Protein AF-A0A366KBA1-F1 (afdb_monomer_lite)

Organism: NCBI:txid2493120

Secondary structure (DSSP, 8-state):
----EEEEEEEEEEEEETTEEEEEEEEEEEEE-----------S--S----S----HHHHS-HHHHHHHHHHHHHHS-SS--HHHHHHHHHHHHHHHHHTTS---

Foldseek 3Di:
DFDKDKDKDKDWDWDQDPVGIDIDIDIDIDIDTPDDPDDPDPPDDDPDDDDPDDDDCVPNDDPVVNVVVVVVCCVVPPPDDDVVVVVVVVVVVVVVVVVVVPPPD

Radius of gyration: 23.37 Å; chains: 1; bounding box: 68×43×51 Å

Sequence (105 aa):
MSDTVEYHSHMSVTSHSSTGAMHAEVHLTHVHTPQEESSIVSLGANEAADVADHFDIEISCDAKERALIASLRRYLRPPSAPQCLFTRLSATLDQCCLYDADDEQ

Structure (mmCIF, N/CA/C/O backbone):
data_AF-A0A366KBA1-F1
#
_entry.id   AF-A0A366KBA1-F1
#
loop_
_atom_site.group_PDB
_atom_site.id
_atom_site.type_symbol
_atom_site.label_atom_id
_atom_site.label_alt_id
_atom_site.label_comp_id
_atom_site.label_asym_id
_atom_site.label_entity_id
_atom_site.label_seq_id
_atom_site.pdbx_PDB_ins_code
_atom_site.Cartn_x
_atom_site.Cartn_y
_atom_site.Cartn_z
_atom_site.occupancy
_atom_site.B_iso_or_equiv
_atom_site.auth_seq_id
_atom_site.auth_comp_id
_atom_site.auth_asym_id
_atom_site.auth_atom_id
_atom_site.pdbx_PDB_model_num
ATOM 1 N N . MET A 1 1 ? 36.100 23.989 2.090 1.00 45.31 1 MET A N 1
ATOM 2 C CA . MET A 1 1 ? 36.058 22.666 2.740 1.00 45.31 1 MET A CA 1
ATOM 3 C C . MET A 1 1 ? 34.638 22.534 3.243 1.00 45.31 1 MET A C 1
ATOM 5 O O . MET A 1 1 ? 34.279 23.307 4.115 1.00 45.31 1 MET A O 1
ATOM 9 N N . SER A 1 2 ? 33.800 21.745 2.572 1.00 55.59 2 SER A N 1
ATOM 10 C CA . SER A 1 2 ? 32.385 21.623 2.942 1.00 55.59 2 SER A CA 1
ATOM 11 C C . SER A 1 2 ? 32.272 20.659 4.117 1.00 55.59 2 SER A C 1
ATOM 13 O O . SER A 1 2 ? 32.712 19.514 4.006 1.00 55.59 2 SER A O 1
ATOM 15 N N . ASP A 1 3 ? 31.726 21.132 5.233 1.00 64.25 3 ASP A N 1
ATOM 16 C CA . ASP A 1 3 ? 31.514 20.316 6.424 1.00 64.25 3 ASP A CA 1
ATOM 17 C C . ASP A 1 3 ? 30.371 19.334 6.147 1.00 64.25 3 ASP A C 1
ATOM 19 O O . ASP A 1 3 ? 29.225 19.729 5.937 1.00 64.25 3 ASP A O 1
ATOM 23 N N . THR A 1 4 ? 30.693 18.044 6.088 1.00 75.69 4 THR A N 1
ATOM 24 C CA . THR A 1 4 ? 29.682 16.985 6.018 1.00 75.69 4 THR A CA 1
ATOM 25 C C . THR A 1 4 ? 29.252 16.644 7.436 1.00 75.69 4 THR A C 1
ATOM 27 O O . THR A 1 4 ? 30.092 16.412 8.304 1.00 75.69 4 THR A O 1
ATOM 30 N N . VAL A 1 5 ? 27.944 16.658 7.691 1.00 80.94 5 VAL A N 1
ATOM 31 C CA . VAL A 1 5 ? 27.395 16.297 9.003 1.00 80.94 5 VAL A CA 1
ATOM 32 C C . VAL A 1 5 ? 26.890 14.865 8.924 1.00 80.94 5 VAL A C 1
ATOM 34 O O . VAL A 1 5 ? 25.950 14.570 8.186 1.00 80.94 5 VAL A O 1
ATOM 37 N N . GLU A 1 6 ? 27.521 13.975 9.681 1.00 80.94 6 GLU A N 1
ATOM 38 C CA . GLU A 1 6 ? 27.110 12.581 9.813 1.00 80.94 6 GLU A CA 1
ATOM 39 C C . GLU A 1 6 ? 26.162 12.424 11.011 1.00 80.94 6 GLU A C 1
ATOM 41 O O . GLU A 1 6 ? 26.471 12.828 12.133 1.00 80.94 6 GLU A O 1
ATOM 46 N N . TYR A 1 7 ? 24.983 11.857 10.764 1.00 85.19 7 TYR A N 1
ATOM 47 C CA . TYR A 1 7 ? 23.973 11.550 11.768 1.00 85.19 7 TYR A CA 1
ATOM 48 C C . TYR A 1 7 ? 23.783 10.037 11.858 1.00 85.19 7 TYR A C 1
ATOM 50 O O . TYR A 1 7 ? 23.484 9.381 10.861 1.00 85.19 7 TYR A O 1
ATOM 58 N N . HIS A 1 8 ? 23.909 9.480 13.060 1.00 86.00 8 HIS A N 1
ATOM 59 C CA . HIS A 1 8 ? 23.653 8.065 13.314 1.00 86.00 8 HIS A CA 1
ATOM 60 C C . HIS A 1 8 ? 22.350 7.898 14.098 1.00 86.00 8 HIS A C 1
ATOM 62 O O . HIS A 1 8 ? 22.175 8.504 15.155 1.00 86.00 8 HIS A O 1
ATOM 68 N N . SER A 1 9 ? 21.452 7.046 13.603 1.00 83.75 9 SER A N 1
ATOM 69 C CA . SER A 1 9 ? 20.242 6.618 14.305 1.00 83.75 9 SER A CA 1
ATOM 70 C C . SER A 1 9 ? 20.305 5.121 14.597 1.00 83.75 9 SER A C 1
ATOM 72 O O . SER A 1 9 ? 20.605 4.316 13.714 1.00 83.75 9 SER A O 1
ATOM 74 N N . HIS A 1 10 ? 20.024 4.748 15.844 1.00 90.56 10 HIS A N 1
ATOM 75 C CA . HIS A 1 10 ? 19.920 3.361 16.289 1.00 90.56 10 HIS A CA 1
ATOM 76 C C . HIS A 1 10 ? 18.479 3.076 16.688 1.00 90.56 10 HIS A C 1
ATOM 78 O O . HIS A 1 10 ? 17.892 3.809 17.485 1.00 90.56 10 HIS A O 1
ATOM 84 N N . MET A 1 11 ? 17.901 2.024 16.119 1.00 90.19 11 MET A N 1
ATOM 85 C CA . MET A 1 11 ? 16.547 1.588 16.434 1.00 90.19 11 MET A CA 1
ATOM 86 C C . MET A 1 11 ? 16.582 0.112 16.807 1.00 90.19 11 MET A C 1
ATOM 88 O O . MET A 1 11 ? 17.000 -0.728 16.012 1.00 90.19 11 MET A O 1
ATOM 92 N N . SER A 1 12 ? 16.098 -0.213 18.003 1.00 88.12 12 SER A N 1
ATOM 93 C CA . SER A 1 12 ? 15.862 -1.594 18.420 1.00 88.12 12 SER A CA 1
ATOM 94 C C . SER A 1 12 ? 14.366 -1.822 18.592 1.00 88.12 12 SER A C 1
ATOM 96 O O . SER A 1 12 ? 13.660 -1.038 19.228 1.00 88.12 12 SER A O 1
ATOM 98 N N . VAL A 1 13 ? 13.862 -2.889 17.985 1.00 90.00 13 VAL A N 1
ATOM 99 C CA . VAL A 1 13 ? 12.452 -3.266 18.031 1.00 90.00 13 VAL A CA 1
ATOM 100 C C . VAL A 1 13 ? 12.365 -4.687 18.549 1.00 90.00 13 VAL A C 1
ATOM 102 O O . VAL A 1 13 ? 12.894 -5.615 17.945 1.00 90.00 13 VAL A O 1
ATOM 105 N N . THR A 1 14 ? 11.666 -4.861 19.667 1.00 93.25 14 THR A N 1
ATOM 106 C CA . THR A 1 14 ? 11.338 -6.186 20.197 1.00 93.25 14 THR A CA 1
ATOM 107 C C . THR A 1 14 ? 9.837 -6.381 20.095 1.00 93.25 14 THR A C 1
ATOM 109 O O . THR A 1 14 ? 9.072 -5.606 20.664 1.00 93.25 14 THR A O 1
ATOM 112 N N . SER A 1 15 ? 9.407 -7.396 19.353 1.00 88.44 15 SER A N 1
ATOM 113 C CA . SER A 1 15 ? 8.004 -7.783 19.250 1.00 88.44 15 SER A CA 1
ATOM 114 C C . SER A 1 15 ? 7.772 -9.109 19.966 1.00 88.44 15 SER A C 1
ATOM 116 O O . SER A 1 15 ? 8.633 -9.987 19.986 1.00 88.44 15 SER A O 1
ATOM 118 N N . HIS A 1 16 ? 6.600 -9.256 20.580 1.00 93.56 16 HIS A N 1
ATOM 119 C CA . HIS A 1 16 ? 6.197 -10.482 21.259 1.00 93.56 16 HIS A CA 1
ATOM 120 C C . HIS A 1 16 ? 5.007 -11.094 20.532 1.00 93.56 16 HIS A C 1
ATOM 122 O O . HIS A 1 16 ? 4.013 -10.424 20.259 1.00 93.56 16 HIS A O 1
ATOM 128 N N . SER A 1 17 ? 5.118 -12.382 20.231 1.00 83.81 17 SER A N 1
ATOM 129 C CA . SER A 1 17 ? 4.062 -13.197 19.641 1.00 83.81 17 SER A CA 1
ATOM 130 C C . SER A 1 17 ? 3.814 -14.422 20.519 1.00 83.81 17 SER A C 1
ATOM 132 O O . SER A 1 17 ? 4.657 -14.790 21.340 1.00 83.81 17 SER A O 1
ATOM 134 N N . SER A 1 18 ? 2.679 -15.095 20.331 1.00 87.25 18 SER A N 1
ATOM 135 C CA . SER A 1 18 ? 2.377 -16.364 21.014 1.00 87.25 18 SER A CA 1
ATOM 136 C C . SER A 1 18 ? 3.419 -17.459 20.749 1.00 87.25 18 SER A C 1
ATOM 138 O O . SER A 1 18 ? 3.516 -18.411 21.517 1.00 87.25 18 SER A O 1
ATOM 140 N N . THR A 1 19 ? 4.213 -17.314 19.684 1.00 85.25 19 THR A N 1
ATOM 141 C CA . THR A 1 19 ? 5.284 -18.233 19.284 1.00 85.25 19 THR A CA 1
ATOM 142 C C . THR A 1 19 ? 6.669 -17.846 19.809 1.00 85.25 19 THR A C 1
ATOM 144 O O . THR A 1 19 ? 7.615 -18.605 19.625 1.00 85.25 19 THR A O 1
ATOM 147 N N . GLY A 1 20 ? 6.812 -16.687 20.459 1.00 86.38 20 GLY A N 1
ATOM 148 C CA . GLY A 1 20 ? 8.083 -16.201 20.995 1.00 86.38 20 GLY A CA 1
ATOM 149 C C . GLY A 1 20 ? 8.301 -14.703 20.780 1.00 86.38 20 GLY A C 1
ATOM 150 O O . GLY A 1 20 ? 7.481 -14.013 20.167 1.00 86.38 20 GLY A O 1
ATOM 151 N N . ALA A 1 21 ? 9.420 -14.198 21.299 1.00 89.19 21 ALA A N 1
ATOM 152 C CA . ALA A 1 21 ? 9.859 -12.822 21.093 1.00 89.19 21 ALA A CA 1
ATOM 153 C C . ALA A 1 21 ? 10.806 -12.738 19.885 1.00 89.19 21 ALA A C 1
ATOM 155 O O . ALA A 1 21 ? 11.718 -13.553 19.759 1.00 89.19 21 ALA A O 1
ATOM 156 N N . MET A 1 22 ? 10.601 -11.751 19.016 1.00 90.12 22 MET A N 1
ATOM 157 C CA . MET A 1 22 ? 11.502 -11.411 17.918 1.00 90.12 22 MET A CA 1
ATOM 158 C C . MET A 1 22 ? 12.180 -10.081 18.235 1.00 90.12 22 MET A C 1
ATOM 160 O O . MET A 1 22 ? 11.512 -9.103 18.561 1.00 90.12 22 MET A O 1
ATOM 164 N N . HIS A 1 23 ? 13.504 -10.045 18.120 1.00 90.38 23 HIS A N 1
ATOM 165 C CA . HIS A 1 23 ? 14.306 -8.841 18.303 1.00 90.38 23 HIS A CA 1
ATOM 166 C C . HIS A 1 23 ? 14.936 -8.442 16.967 1.00 90.38 23 HIS A C 1
ATOM 168 O O . HIS A 1 23 ? 15.517 -9.286 16.284 1.00 90.38 23 HIS A O 1
ATOM 174 N N . ALA A 1 24 ? 14.800 -7.174 16.592 1.00 90.94 24 ALA A N 1
ATOM 175 C CA . ALA A 1 24 ? 15.377 -6.590 15.391 1.00 90.94 24 ALA A CA 1
ATOM 176 C C . ALA A 1 24 ? 16.144 -5.315 15.753 1.00 90.94 24 ALA A C 1
ATOM 178 O O . ALA A 1 24 ? 15.648 -4.476 16.504 1.00 90.94 24 ALA A O 1
ATOM 179 N N . GLU A 1 25 ? 17.338 -5.164 15.191 1.00 90.25 25 GLU A N 1
ATOM 180 C CA . GLU A 1 25 ? 18.228 -4.032 15.433 1.00 90.25 25 GLU A CA 1
ATOM 181 C C . GLU A 1 25 ? 18.609 -3.380 14.101 1.00 90.25 25 GLU A C 1
ATOM 183 O O . GLU A 1 25 ? 18.984 -4.064 13.147 1.00 90.25 25 GLU A O 1
ATOM 188 N N . VAL A 1 26 ? 18.485 -2.055 14.027 1.00 87.69 26 VAL A N 1
ATOM 189 C CA . VAL A 1 26 ? 18.722 -1.257 12.821 1.00 87.69 26 VAL A CA 1
ATOM 190 C C . VAL A 1 26 ? 19.679 -0.117 13.157 1.00 87.69 26 VAL A C 1
ATOM 192 O O . VAL A 1 26 ? 19.414 0.686 14.050 1.00 87.69 26 VAL A O 1
ATOM 195 N N . HIS A 1 27 ? 20.777 -0.034 12.406 1.00 87.56 27 HIS A N 1
ATOM 196 C CA . HIS A 1 27 ? 21.722 1.080 12.442 1.00 87.56 27 HIS A CA 1
ATOM 197 C C . HIS A 1 27 ? 21.607 1.856 11.131 1.00 87.56 27 HIS A C 1
ATOM 199 O O . HIS A 1 27 ? 21.815 1.285 10.059 1.00 87.56 27 HIS A O 1
ATOM 205 N N . LEU A 1 28 ? 21.269 3.141 11.210 1.00 83.50 28 LEU A N 1
ATOM 206 C CA . LEU A 1 28 ? 21.132 4.014 10.052 1.00 83.50 28 LEU A CA 1
ATOM 207 C C . LEU A 1 28 ? 22.148 5.150 10.141 1.00 83.50 28 LEU A C 1
ATOM 209 O O . LEU A 1 28 ? 22.138 5.924 11.096 1.00 83.50 28 LEU A O 1
ATOM 213 N N . THR A 1 29 ? 23.008 5.255 9.134 1.00 85.00 29 THR A N 1
ATOM 214 C CA . THR A 1 29 ? 23.970 6.351 8.996 1.00 85.00 29 THR A CA 1
ATOM 215 C C . THR A 1 29 ? 23.494 7.275 7.885 1.00 85.00 29 THR A C 1
ATOM 217 O O . THR A 1 29 ? 23.325 6.842 6.746 1.00 85.00 29 THR A O 1
ATOM 220 N N . HIS A 1 30 ? 23.262 8.540 8.218 1.00 78.31 30 HIS A N 1
ATOM 221 C CA . HIS A 1 30 ? 22.817 9.576 7.297 1.00 78.31 30 HIS A CA 1
ATOM 222 C C . HIS A 1 30 ? 23.899 10.650 7.172 1.00 78.31 30 HIS A C 1
ATOM 224 O O . HIS A 1 30 ? 24.206 11.341 8.139 1.00 78.31 30 HIS A O 1
A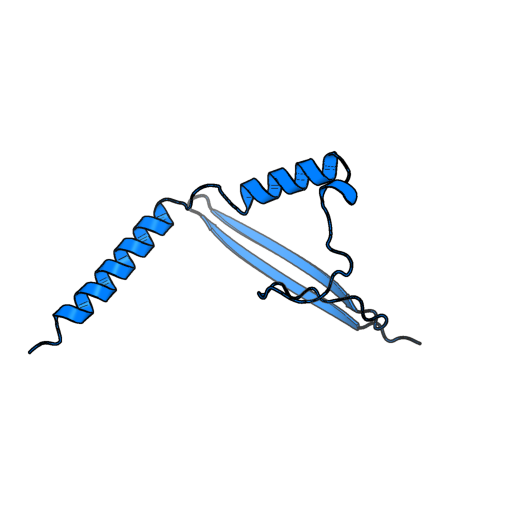TOM 230 N N . VAL A 1 31 ? 24.473 10.815 5.982 1.00 78.94 31 VAL A N 1
ATOM 231 C CA . VAL A 1 31 ? 25.496 11.834 5.716 1.00 78.94 31 VAL A CA 1
ATOM 232 C C . VAL A 1 31 ? 24.836 13.003 4.991 1.00 78.94 31 VAL A C 1
ATOM 234 O O . VAL A 1 31 ? 24.406 12.864 3.849 1.00 78.94 31 VAL A O 1
ATOM 237 N N . HIS A 1 32 ? 24.739 14.156 5.651 1.00 69.38 32 HIS A N 1
ATOM 238 C CA . HIS A 1 32 ? 24.301 15.399 5.021 1.00 69.38 32 HIS A CA 1
ATOM 239 C C . HIS A 1 32 ? 25.493 16.106 4.368 1.00 69.38 32 HIS A C 1
ATOM 241 O O . HIS A 1 32 ? 26.405 16.574 5.052 1.00 69.38 32 HIS A O 1
ATOM 247 N N . THR A 1 33 ? 25.461 16.225 3.042 1.00 68.06 33 THR A N 1
ATOM 248 C CA . THR A 1 33 ? 26.322 17.129 2.271 1.00 68.06 33 THR A CA 1
ATOM 249 C C . THR A 1 33 ? 25.567 18.440 2.024 1.00 68.06 33 THR A C 1
ATOM 251 O O . THR A 1 33 ? 24.537 18.410 1.348 1.00 68.06 33 THR A O 1
ATOM 254 N N . PRO A 1 34 ? 26.013 19.593 2.554 1.00 62.75 34 PRO A N 1
ATOM 255 C CA . PRO A 1 34 ? 25.412 20.873 2.196 1.00 62.75 34 PRO A CA 1
ATOM 256 C C . PRO A 1 34 ? 25.861 21.271 0.778 1.00 62.75 34 PRO A C 1
ATOM 258 O O . PRO A 1 34 ? 27.070 21.325 0.551 1.00 62.75 34 PRO A O 1
ATOM 261 N N . GLN A 1 35 ? 24.886 21.560 -0.110 1.00 48.66 35 GLN A N 1
ATOM 262 C CA . GLN A 1 35 ? 24.951 21.981 -1.537 1.00 48.66 35 GLN A CA 1
ATOM 263 C C . GLN A 1 35 ? 24.452 20.859 -2.481 1.00 48.66 35 GLN A C 1
ATOM 265 O O . GLN A 1 35 ? 25.103 19.829 -2.588 1.00 48.66 35 GLN A O 1
ATOM 270 N N . GLU A 1 36 ? 23.298 20.918 -3.155 1.00 46.78 36 GLU A N 1
ATOM 271 C CA . GLU A 1 36 ? 22.470 22.025 -3.661 1.00 46.78 36 GLU A CA 1
ATOM 272 C C . GLU A 1 36 ? 20.998 21.854 -3.234 1.00 46.78 36 GLU A C 1
ATOM 274 O O . GLU A 1 36 ? 20.526 20.747 -2.979 1.00 46.78 36 GLU A O 1
ATOM 279 N N . GLU A 1 37 ? 20.265 22.960 -3.156 1.00 52.81 37 GLU A N 1
ATOM 280 C CA . GLU A 1 37 ? 18.805 23.011 -3.085 1.00 52.81 37 GLU A CA 1
ATOM 281 C C . GLU A 1 37 ? 18.116 22.172 -4.183 1.00 52.81 37 GLU A C 1
ATOM 283 O O . GLU A 1 37 ? 17.746 22.664 -5.243 1.00 52.81 37 GLU A O 1
ATOM 288 N N . SER A 1 38 ? 17.921 20.880 -3.912 1.00 50.00 38 SER A N 1
ATOM 289 C CA . SER A 1 38 ? 17.098 19.977 -4.713 1.00 50.00 38 SER A CA 1
ATOM 290 C C . SER A 1 38 ? 15.872 19.573 -3.896 1.00 50.00 38 SER A C 1
ATOM 292 O O . SER A 1 38 ? 15.911 18.687 -3.046 1.00 50.00 38 SER A O 1
ATOM 294 N N . SER A 1 39 ? 14.811 20.351 -4.108 1.00 48.03 39 SER A N 1
ATOM 295 C CA . SER A 1 39 ? 13.391 20.069 -3.885 1.00 48.03 39 SER A CA 1
ATOM 296 C C . SER A 1 39 ? 13.056 18.940 -2.906 1.00 48.03 39 SER A C 1
ATOM 298 O O . SER A 1 39 ? 12.816 17.793 -3.285 1.00 48.03 39 SER A O 1
ATOM 300 N N . ILE A 1 40 ? 12.904 19.303 -1.634 1.00 47.22 40 ILE A N 1
ATOM 301 C CA . ILE A 1 40 ? 12.103 18.520 -0.694 1.00 47.22 40 ILE A CA 1
ATOM 302 C C . ILE A 1 40 ? 10.662 18.564 -1.223 1.00 47.22 40 ILE A C 1
ATOM 304 O O . ILE A 1 40 ? 9.966 19.567 -1.073 1.00 47.22 40 ILE A O 1
ATOM 308 N N . VAL A 1 41 ? 10.217 17.504 -1.898 1.00 49.56 41 VAL A N 1
ATOM 309 C CA . VAL A 1 41 ? 8.824 17.370 -2.334 1.00 49.56 41 VAL A CA 1
ATOM 310 C C . VAL A 1 41 ? 7.927 17.251 -1.102 1.00 49.56 41 VAL A C 1
ATOM 312 O O . VAL A 1 41 ? 7.909 16.238 -0.403 1.00 49.56 41 VAL A O 1
ATOM 315 N N . SER A 1 42 ? 7.189 18.323 -0.816 1.00 47.81 42 SER A N 1
ATOM 316 C CA . SER A 1 42 ? 6.137 18.342 0.195 1.00 47.81 42 SER A CA 1
ATOM 317 C C . SER A 1 42 ? 5.030 17.368 -0.217 1.00 47.81 42 SER A C 1
ATOM 319 O O . SER A 1 42 ? 4.238 17.646 -1.117 1.00 47.81 42 SER A O 1
ATOM 321 N N . LEU A 1 43 ? 4.968 16.200 0.428 1.00 53.88 43 LEU A N 1
ATOM 322 C CA . LEU A 1 43 ? 3.818 15.297 0.345 1.00 53.88 43 LEU A CA 1
ATOM 323 C C . LEU A 1 43 ? 2.668 15.875 1.180 1.00 53.88 43 LEU A C 1
ATOM 325 O O . LEU A 1 43 ? 2.385 15.414 2.282 1.00 53.88 43 LEU A O 1
ATOM 329 N N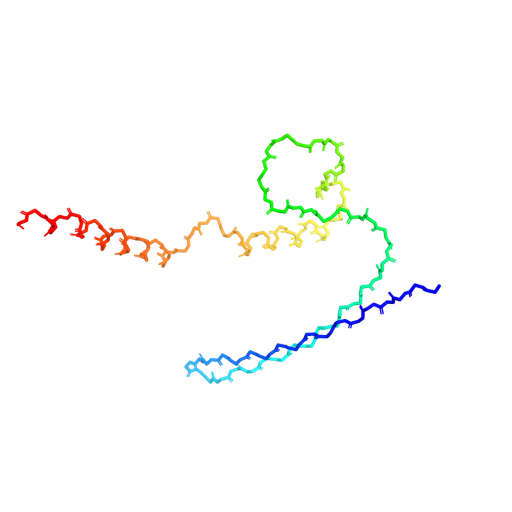 . GLY A 1 44 ? 2.010 16.907 0.661 1.00 41.94 44 GLY A N 1
ATOM 330 C CA . GLY A 1 44 ? 0.885 17.531 1.344 1.00 41.94 44 GLY A CA 1
ATOM 331 C C . GLY A 1 44 ? 0.201 18.583 0.489 1.00 41.94 44 GLY A C 1
ATOM 332 O O . GLY A 1 44 ? 0.652 19.717 0.457 1.00 41.94 44 GLY A O 1
ATOM 333 N N . ALA A 1 45 ? -0.867 18.149 -0.184 1.00 53.97 45 ALA A N 1
ATOM 334 C CA . ALA A 1 45 ? -2.014 18.912 -0.680 1.00 53.97 45 ALA A CA 1
ATOM 335 C C . ALA A 1 45 ? -1.791 20.392 -1.052 1.00 53.97 45 ALA A C 1
ATOM 337 O O . ALA A 1 45 ? -1.706 21.252 -0.181 1.00 53.97 45 ALA A O 1
ATOM 338 N N . ASN A 1 46 ? -1.838 20.693 -2.352 1.00 43.12 46 ASN A N 1
ATOM 339 C CA . ASN A 1 46 ? -2.894 21.514 -2.961 1.00 43.12 46 ASN A CA 1
ATOM 340 C C . ASN A 1 46 ? -2.640 21.638 -4.471 1.00 43.12 46 ASN A C 1
ATOM 342 O O . ASN A 1 46 ? -1.508 21.819 -4.913 1.00 43.12 46 ASN A O 1
ATOM 346 N N . GLU A 1 47 ? -3.708 21.502 -5.257 1.00 54.22 47 GLU A N 1
ATOM 347 C CA . GLU A 1 47 ? -3.721 21.847 -6.678 1.00 54.22 47 GLU A CA 1
ATO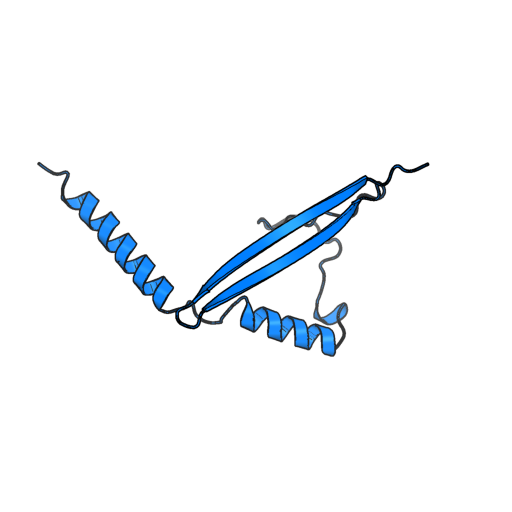M 348 C C . GLU A 1 47 ? -3.207 23.286 -6.880 1.00 54.22 47 GLU A C 1
ATOM 350 O O . GLU A 1 47 ? -3.534 24.176 -6.096 1.00 54.22 47 GLU A O 1
ATOM 355 N N . ALA A 1 48 ? -2.449 23.490 -7.963 1.00 51.59 48 ALA A N 1
ATOM 356 C CA . ALA A 1 48 ? -1.826 24.743 -8.412 1.00 51.59 48 ALA A CA 1
ATOM 357 C C . ALA A 1 48 ? -0.453 25.105 -7.803 1.00 51.59 48 ALA A C 1
ATOM 359 O O . ALA A 1 48 ? -0.298 26.120 -7.128 1.00 51.59 48 ALA A O 1
ATOM 360 N N . ALA A 1 49 ? 0.582 24.341 -8.168 1.00 47.19 49 ALA A N 1
ATOM 361 C CA . ALA A 1 49 ? 1.948 24.858 -8.270 1.00 47.19 49 ALA A CA 1
ATOM 362 C C . ALA A 1 49 ? 2.728 24.109 -9.368 1.00 47.19 49 ALA A C 1
ATOM 364 O O . ALA A 1 49 ? 3.182 22.993 -9.164 1.00 47.19 49 ALA A O 1
ATOM 365 N N . ASP A 1 50 ? 2.806 24.773 -10.522 1.00 43.25 50 ASP A N 1
ATOM 366 C CA . ASP A 1 50 ? 3.895 24.797 -11.506 1.00 43.25 50 ASP A CA 1
ATOM 367 C C . ASP A 1 50 ? 4.406 23.488 -12.150 1.00 43.25 50 ASP A C 1
ATOM 369 O O . ASP A 1 50 ? 4.799 22.518 -11.508 1.00 43.25 50 ASP A O 1
ATOM 373 N N . VAL A 1 51 ? 4.431 23.495 -13.484 1.00 55.12 51 VAL A N 1
ATOM 374 C CA . VAL A 1 51 ? 4.733 22.369 -14.385 1.00 55.12 51 VAL A CA 1
ATOM 375 C C . VAL A 1 51 ? 6.249 22.151 -14.476 1.00 55.12 51 VAL A C 1
ATOM 377 O O . VAL A 1 51 ? 6.852 22.256 -15.542 1.00 55.12 51 VAL A O 1
ATOM 380 N N . ALA A 1 52 ? 6.881 21.866 -13.342 1.00 56.25 52 ALA A N 1
ATOM 381 C CA . ALA A 1 52 ? 8.283 21.489 -13.260 1.00 56.25 52 ALA A CA 1
ATOM 382 C C . ALA A 1 52 ? 8.389 20.028 -12.797 1.00 56.25 52 ALA A C 1
ATOM 384 O O . ALA A 1 52 ? 8.109 19.692 -11.649 1.00 56.25 52 ALA A O 1
ATOM 385 N N . ASP A 1 53 ? 8.769 19.162 -13.736 1.00 64.19 53 ASP A N 1
ATOM 386 C CA . ASP A 1 53 ? 9.369 17.845 -13.490 1.00 64.19 53 ASP A CA 1
ATOM 387 C C . ASP A 1 53 ? 8.567 16.881 -12.588 1.00 64.19 53 ASP A C 1
ATOM 389 O O . ASP A 1 53 ? 9.043 16.344 -11.587 1.00 64.19 53 ASP A O 1
ATOM 393 N N . HIS A 1 54 ? 7.302 16.629 -12.938 1.00 74.00 54 HIS A N 1
ATOM 394 C CA . HIS A 1 54 ? 6.558 15.525 -12.332 1.00 74.00 54 HIS A CA 1
ATOM 395 C C . HIS A 1 54 ? 7.166 14.187 -12.754 1.00 74.00 54 HIS A C 1
ATOM 397 O O . HIS A 1 54 ? 7.243 13.873 -13.939 1.00 74.00 54 HIS A O 1
ATOM 403 N N . PHE A 1 55 ? 7.559 13.382 -11.767 1.00 81.25 55 PHE A N 1
ATOM 404 C CA . PHE A 1 55 ? 8.035 12.024 -11.990 1.00 81.25 55 PHE A CA 1
ATOM 405 C C . PHE A 1 55 ? 6.928 11.169 -12.622 1.00 81.25 55 PHE A C 1
ATOM 407 O O . PHE A 1 55 ? 6.000 10.723 -11.937 1.00 81.25 55 PHE A O 1
ATOM 414 N N . ASP A 1 56 ? 7.027 10.944 -13.931 1.00 87.19 56 ASP A N 1
ATOM 415 C CA . ASP A 1 56 ? 6.152 10.034 -14.659 1.00 87.19 56 ASP A CA 1
ATOM 416 C C . ASP A 1 56 ? 6.761 8.631 -14.658 1.00 87.19 56 ASP A C 1
ATOM 418 O O . ASP A 1 56 ? 7.759 8.352 -15.319 1.00 87.19 56 ASP A O 1
ATOM 422 N N . ILE A 1 57 ? 6.122 7.724 -13.924 1.00 88.38 57 ILE A N 1
ATOM 423 C CA . ILE A 1 57 ? 6.538 6.324 -13.790 1.00 88.38 57 ILE A CA 1
ATOM 424 C C . ILE A 1 57 ? 6.606 5.619 -15.153 1.00 88.38 57 ILE A C 1
ATOM 426 O O . ILE A 1 57 ? 7.416 4.709 -15.324 1.00 88.38 57 ILE A O 1
ATOM 430 N N . GLU A 1 58 ? 5.787 6.017 -16.129 1.00 90.38 58 GLU A N 1
ATOM 431 C CA . GLU A 1 58 ? 5.782 5.377 -17.448 1.00 90.38 58 GLU A CA 1
ATOM 432 C C . GLU A 1 58 ? 6.984 5.792 -18.307 1.00 90.38 58 GLU A C 1
ATOM 434 O O . GLU A 1 58 ? 7.433 5.014 -19.149 1.00 90.38 58 GLU A O 1
ATOM 439 N N . ILE A 1 59 ? 7.536 6.985 -18.066 1.00 90.38 59 ILE A N 1
ATOM 440 C CA . ILE A 1 59 ? 8.654 7.550 -18.834 1.00 90.38 59 ILE A CA 1
ATOM 441 C C . ILE A 1 59 ? 9.989 7.337 -18.107 1.00 90.38 59 ILE A C 1
ATOM 443 O O . ILE A 1 59 ? 10.997 7.041 -18.744 1.00 90.38 59 ILE A O 1
ATOM 447 N N . SER A 1 60 ? 10.005 7.476 -16.780 1.00 91.00 60 SER A N 1
ATOM 448 C CA . SER A 1 60 ? 11.225 7.490 -15.965 1.00 91.00 60 SER A CA 1
ATOM 449 C C . SER A 1 60 ? 11.682 6.114 -15.479 1.00 91.00 60 SER A C 1
ATOM 451 O O . SER A 1 60 ? 12.850 5.973 -15.128 1.00 91.00 60 SER A O 1
ATOM 453 N N . CYS A 1 61 ? 10.798 5.112 -15.433 1.00 94.00 61 CYS A N 1
ATOM 454 C CA . CYS A 1 61 ? 11.128 3.785 -14.907 1.00 94.00 61 CYS A CA 1
ATOM 455 C C . CYS A 1 61 ? 11.282 2.738 -16.006 1.00 94.00 61 CYS A C 1
ATOM 457 O O . CYS A 1 61 ? 10.590 2.784 -17.022 1.00 94.00 61 CYS A O 1
ATOM 459 N N . ASP A 1 62 ? 12.100 1.717 -15.761 1.00 96.19 62 ASP A N 1
ATOM 460 C CA . ASP A 1 62 ? 12.155 0.513 -16.588 1.00 96.19 62 ASP A CA 1
ATOM 461 C C . ASP A 1 62 ? 11.026 -0.495 -16.256 1.00 96.19 62 ASP A C 1
ATOM 463 O O . ASP A 1 62 ? 10.225 -0.321 -15.333 1.00 96.19 62 ASP A O 1
ATOM 467 N N . ALA A 1 63 ? 10.924 -1.586 -17.026 1.00 96.06 63 ALA A N 1
ATOM 468 C CA . ALA A 1 63 ? 9.864 -2.583 -16.838 1.00 96.06 63 ALA A CA 1
ATOM 469 C C . ALA A 1 63 ? 9.907 -3.280 -15.464 1.00 96.06 63 ALA A C 1
ATOM 471 O O . ALA A 1 63 ? 8.860 -3.651 -14.926 1.00 96.06 63 ALA A O 1
ATOM 472 N N . LYS A 1 64 ? 11.101 -3.464 -14.893 1.00 97.31 64 LYS A N 1
ATOM 473 C CA . LYS A 1 64 ? 11.290 -4.107 -13.591 1.00 97.31 64 LYS A CA 1
ATOM 474 C C . LYS A 1 64 ? 10.883 -3.157 -12.469 1.00 97.31 64 LYS A C 1
ATOM 476 O O . LYS A 1 64 ? 10.184 -3.573 -11.546 1.00 97.31 64 LYS A O 1
ATOM 481 N N . GLU A 1 65 ? 11.278 -1.895 -12.560 1.00 97.25 65 GLU A N 1
ATOM 482 C CA . GLU A 1 65 ? 10.916 -0.841 -11.616 1.00 97.25 65 GLU A CA 1
ATOM 483 C C . GLU A 1 65 ? 9.407 -0.611 -11.594 1.00 97.25 65 GLU A C 1
ATOM 485 O O . GLU A 1 65 ? 8.802 -0.625 -10.521 1.00 97.25 65 GLU A O 1
ATOM 490 N N . ARG A 1 66 ? 8.764 -0.520 -12.766 1.00 96.56 66 ARG A N 1
ATOM 491 C CA . ARG A 1 66 ? 7.298 -0.417 -12.857 1.00 96.56 66 ARG A CA 1
ATOM 492 C C . ARG A 1 66 ? 6.598 -1.612 -12.209 1.00 96.56 66 ARG A C 1
ATOM 494 O O . ARG A 1 66 ? 5.642 -1.428 -11.452 1.00 96.56 66 ARG A O 1
ATOM 501 N N . ALA A 1 67 ? 7.087 -2.833 -12.440 1.00 96.44 67 ALA A N 1
ATOM 502 C CA . ALA A 1 67 ? 6.538 -4.034 -11.810 1.00 96.44 67 ALA A CA 1
ATOM 503 C C . ALA A 1 67 ? 6.700 -4.018 -10.278 1.00 96.44 67 ALA A C 1
ATOM 505 O O . ALA A 1 67 ? 5.770 -4.376 -9.548 1.00 96.44 67 ALA A O 1
ATOM 506 N N . LEU A 1 68 ? 7.851 -3.561 -9.776 1.00 96.75 68 LEU A N 1
ATOM 507 C CA . LEU A 1 68 ? 8.098 -3.417 -8.342 1.00 96.75 68 LEU A CA 1
ATOM 508 C C . LEU A 1 68 ? 7.182 -2.357 -7.719 1.00 96.75 68 LEU A C 1
ATOM 510 O O . LEU A 1 68 ? 6.549 -2.625 -6.698 1.00 96.75 68 LEU A O 1
ATOM 514 N N . ILE A 1 69 ? 7.049 -1.190 -8.353 1.00 95.31 69 ILE A N 1
ATOM 515 C CA . ILE A 1 69 ? 6.145 -0.120 -7.915 1.00 95.31 69 ILE A CA 1
ATOM 516 C C . ILE A 1 69 ? 4.701 -0.628 -7.864 1.00 95.31 69 ILE A C 1
ATOM 518 O O . ILE A 1 69 ? 3.998 -0.374 -6.885 1.00 95.31 69 ILE A O 1
ATOM 522 N N . ALA A 1 70 ? 4.250 -1.375 -8.874 1.00 93.50 70 ALA A N 1
ATOM 523 C CA . ALA A 1 70 ? 2.910 -1.958 -8.891 1.00 93.50 70 ALA A CA 1
ATOM 524 C C . ALA A 1 70 ? 2.691 -2.937 -7.723 1.00 93.50 70 ALA A C 1
ATOM 526 O O . ALA A 1 70 ? 1.659 -2.878 -7.047 1.00 93.50 70 ALA A O 1
ATOM 527 N N . SER A 1 71 ? 3.680 -3.789 -7.441 1.00 94.50 71 SER A N 1
ATOM 528 C CA . SER A 1 71 ? 3.653 -4.713 -6.302 1.00 94.50 71 SER A CA 1
ATOM 529 C C . SER A 1 71 ? 3.579 -3.968 -4.963 1.00 94.50 71 SER A C 1
ATOM 531 O O . SER A 1 71 ? 2.690 -4.228 -4.148 1.00 94.50 71 SER A O 1
ATOM 533 N N . LEU A 1 72 ? 4.444 -2.968 -4.768 1.00 95.12 72 LEU A N 1
ATOM 534 C CA . LEU A 1 72 ? 4.470 -2.144 -3.558 1.00 95.12 72 LEU A CA 1
ATOM 535 C C . LEU A 1 72 ? 3.165 -1.373 -3.367 1.00 95.12 72 LEU A C 1
ATOM 537 O O . LEU A 1 72 ? 2.629 -1.346 -2.263 1.00 95.12 72 LEU A O 1
ATOM 541 N N . ARG A 1 73 ? 2.606 -0.792 -4.435 1.00 93.31 73 ARG A N 1
ATOM 542 C CA . ARG A 1 73 ? 1.306 -0.110 -4.379 1.00 93.31 73 ARG A CA 1
ATOM 543 C C . ARG A 1 73 ? 0.206 -1.054 -3.928 1.00 93.31 73 ARG A C 1
ATOM 545 O O . ARG A 1 73 ? -0.575 -0.676 -3.067 1.00 93.31 73 ARG A O 1
ATOM 552 N N . ARG A 1 74 ? 0.160 -2.279 -4.451 1.00 90.81 74 ARG A N 1
ATOM 553 C CA . ARG A 1 74 ? -0.843 -3.267 -4.038 1.00 90.81 74 ARG A CA 1
ATOM 554 C C . ARG A 1 74 ? -0.699 -3.669 -2.571 1.00 90.81 74 ARG A C 1
ATOM 556 O O . ARG A 1 74 ? -1.710 -3.880 -1.908 1.00 90.81 74 ARG A O 1
ATOM 563 N N . TYR A 1 75 ? 0.533 -3.775 -2.081 1.00 90.62 75 TYR A N 1
ATOM 564 C CA . TYR A 1 75 ? 0.811 -4.118 -0.688 1.00 90.62 75 TYR A CA 1
ATOM 565 C C . TYR A 1 75 ? 0.471 -2.970 0.276 1.00 90.62 75 TYR A C 1
ATOM 567 O O . TYR A 1 75 ? -0.190 -3.183 1.287 1.00 90.62 75 TYR A O 1
ATOM 575 N N . LEU A 1 76 ? 0.895 -1.746 -0.050 1.00 93.19 76 LEU A N 1
ATOM 576 C CA . LEU A 1 76 ? 0.757 -0.567 0.812 1.00 93.19 76 LEU A CA 1
ATOM 577 C C . LEU A 1 76 ? -0.620 0.099 0.719 1.00 93.19 76 LEU A C 1
ATOM 579 O O . LEU A 1 76 ? -1.074 0.722 1.675 1.00 93.19 76 LEU A O 1
ATOM 583 N N . ARG A 1 77 ? -1.275 0.006 -0.440 1.00 92.25 77 ARG A N 1
ATOM 584 C CA . ARG A 1 77 ? -2.603 0.566 -0.716 1.00 92.25 77 ARG A CA 1
ATOM 585 C C . ARG A 1 77 ? -3.533 -0.571 -1.133 1.00 92.25 77 ARG A C 1
ATOM 587 O O . ARG A 1 77 ? -3.816 -0.731 -2.325 1.00 92.25 77 ARG A O 1
ATOM 594 N N . PRO A 1 78 ? -3.971 -1.403 -0.174 1.00 87.62 78 PRO A N 1
ATOM 595 C CA . PRO A 1 78 ? -4.907 -2.472 -0.472 1.00 87.62 78 PRO A CA 1
ATOM 596 C C . PRO A 1 78 ? -6.187 -1.892 -1.103 1.00 87.62 78 PRO A C 1
ATOM 598 O O . PRO A 1 78 ? -6.626 -0.808 -0.718 1.00 87.62 78 PRO A O 1
ATOM 601 N N . PRO A 1 79 ? -6.803 -2.598 -2.070 1.00 86.38 79 PRO A N 1
ATOM 602 C CA . PRO A 1 79 ? -7.957 -2.093 -2.823 1.00 86.38 79 PRO A CA 1
ATOM 603 C C . PRO A 1 79 ? -9.204 -1.894 -1.953 1.00 86.38 79 PRO A C 1
ATOM 605 O O . PRO A 1 79 ? -10.113 -1.160 -2.324 1.00 86.38 79 PRO A O 1
ATOM 608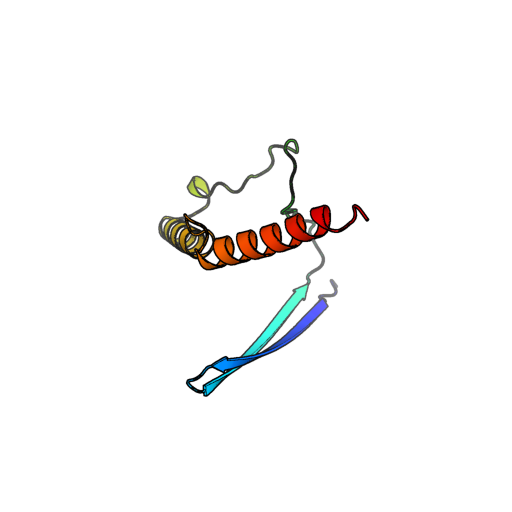 N N . SER A 1 80 ? -9.251 -2.560 -0.804 1.00 90.19 80 SER A N 1
ATOM 609 C CA . SER A 1 80 ? -10.309 -2.441 0.185 1.00 90.19 80 SER A CA 1
ATOM 610 C C . SER A 1 80 ? -9.690 -2.253 1.559 1.00 90.19 80 SER A C 1
ATOM 612 O O . SER A 1 80 ? -8.695 -2.903 1.894 1.00 90.19 80 SER A O 1
ATOM 614 N N . ALA A 1 81 ? -10.317 -1.415 2.379 1.00 89.81 81 ALA A N 1
ATOM 615 C CA . ALA A 1 81 ? -9.948 -1.313 3.779 1.00 89.81 81 ALA A CA 1
ATOM 616 C C . ALA A 1 81 ? -10.183 -2.658 4.503 1.00 89.81 81 ALA A C 1
ATOM 618 O O . ALA A 1 81 ? -11.129 -3.383 4.175 1.00 89.81 81 ALA A O 1
ATOM 619 N N . PRO A 1 82 ? -9.332 -3.020 5.477 1.00 91.38 82 PRO A N 1
ATOM 620 C CA . PRO A 1 82 ? -9.492 -4.257 6.230 1.00 91.38 82 PRO A CA 1
ATOM 621 C C . PRO A 1 82 ? -10.743 -4.208 7.117 1.00 91.38 82 PRO A C 1
ATOM 623 O O . PRO A 1 82 ? -11.075 -3.173 7.693 1.00 91.38 82 PRO A O 1
ATOM 626 N N . GLN A 1 83 ? -11.415 -5.350 7.288 1.00 93.8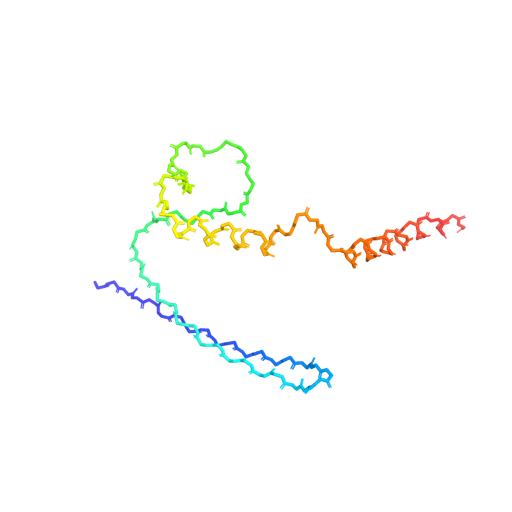8 83 GLN A N 1
ATOM 627 C CA . GLN A 1 83 ? -12.676 -5.429 8.040 1.00 93.88 83 GLN A CA 1
ATOM 628 C C . GLN A 1 83 ? -12.540 -4.972 9.499 1.00 93.88 83 GLN A C 1
ATOM 630 O O . GLN A 1 83 ? -13.435 -4.318 10.026 1.00 93.88 83 GLN A O 1
ATOM 635 N N . CYS A 1 84 ? -11.396 -5.240 10.135 1.00 93.25 84 CYS A N 1
ATOM 636 C CA . CYS A 1 84 ? -11.131 -4.793 11.502 1.00 93.25 84 CYS A CA 1
ATOM 637 C C . CYS A 1 84 ? -11.152 -3.264 11.649 1.00 93.25 84 CYS A C 1
ATOM 639 O O . CYS A 1 84 ? -11.514 -2.761 12.711 1.00 93.25 84 CYS A O 1
ATOM 641 N N . LEU A 1 85 ? -10.793 -2.521 10.596 1.00 94.12 85 LEU A N 1
ATOM 642 C CA . LEU A 1 85 ? -10.864 -1.064 10.590 1.00 94.12 85 LEU A CA 1
ATOM 643 C C . LEU A 1 85 ? -12.322 -0.604 10.580 1.00 94.12 85 LEU A C 1
ATOM 645 O O . LEU A 1 85 ? -12.676 0.239 11.397 1.00 94.12 85 LEU A O 1
ATOM 649 N N . PHE A 1 86 ? -13.177 -1.208 9.748 1.00 95.25 86 PHE A N 1
ATOM 650 C CA . PHE A 1 86 ? -14.616 -0.923 9.762 1.00 95.25 86 PHE A CA 1
ATOM 651 C C . PHE A 1 86 ? -15.242 -1.221 11.125 1.00 95.25 86 PHE A C 1
ATOM 653 O O . PHE A 1 86 ? -15.917 -0.361 11.673 1.00 95.25 86 PHE A O 1
ATOM 660 N N . THR A 1 87 ? -14.958 -2.385 11.716 1.00 95.81 87 THR A N 1
ATOM 661 C CA . THR A 1 87 ? -15.469 -2.745 13.049 1.00 95.81 87 THR A CA 1
ATOM 662 C C . THR A 1 87 ? -15.072 -1.726 14.113 1.00 95.81 87 THR A C 1
ATOM 664 O O . THR A 1 87 ? -15.904 -1.327 14.922 1.00 95.81 87 THR A O 1
ATOM 667 N N . ARG A 1 88 ? -13.808 -1.286 14.112 1.00 96.44 88 ARG A N 1
ATOM 668 C CA . ARG A 1 88 ? -13.326 -0.272 15.057 1.00 96.44 88 ARG A CA 1
ATOM 669 C C . ARG A 1 88 ? -14.006 1.072 14.839 1.00 96.44 88 ARG A C 1
ATOM 671 O O . ARG A 1 88 ? -14.435 1.673 15.811 1.00 96.44 88 ARG A O 1
ATOM 678 N N . LEU A 1 89 ? -14.117 1.519 13.587 1.00 95.88 89 LEU A N 1
ATOM 679 C CA . LEU A 1 89 ? -14.798 2.769 13.259 1.00 95.88 89 LEU A CA 1
ATOM 680 C C . LEU A 1 89 ? -16.259 2.740 13.706 1.00 95.88 89 LEU A C 1
ATOM 682 O O . LEU A 1 89 ? -16.685 3.672 14.373 1.00 95.88 89 LEU A O 1
ATOM 686 N N . SER A 1 90 ? -16.996 1.667 13.405 1.00 94.12 90 SER A N 1
ATOM 687 C CA . SER A 1 90 ? -18.382 1.503 13.856 1.00 94.12 90 SER A CA 1
ATOM 688 C C . SER A 1 90 ? -18.487 1.565 15.376 1.00 94.12 90 SER A C 1
ATOM 690 O O . SER A 1 90 ? -19.236 2.383 15.884 1.00 94.12 90 SER A O 1
ATOM 692 N N . ALA A 1 91 ? -17.669 0.800 16.106 1.00 94.31 91 ALA A N 1
ATOM 693 C CA . ALA A 1 91 ? -17.695 0.813 17.568 1.00 94.31 91 ALA A CA 1
ATOM 694 C C . ALA A 1 91 ? -17.370 2.194 18.166 1.00 94.31 91 ALA A C 1
ATOM 696 O O . ALA A 1 91 ? -17.965 2.589 19.165 1.00 94.31 91 ALA A O 1
ATOM 697 N N . THR A 1 92 ? -16.425 2.931 17.574 1.00 94.38 92 THR A N 1
ATOM 698 C CA . THR A 1 92 ? -16.097 4.293 18.016 1.00 94.38 92 THR A CA 1
ATOM 699 C C . THR A 1 92 ? -17.237 5.266 17.727 1.00 94.38 92 THR A C 1
ATOM 701 O O . THR A 1 92 ? -17.573 6.063 18.595 1.00 94.38 92 THR A O 1
ATOM 704 N N . LEU A 1 93 ? -17.846 5.193 16.543 1.00 94.81 93 LEU A N 1
ATOM 705 C CA . LEU A 1 93 ? -18.984 6.042 16.190 1.00 94.81 93 LEU A CA 1
ATOM 706 C C . LEU A 1 93 ? -20.197 5.748 17.074 1.00 94.81 93 LEU A C 1
ATOM 708 O O . LEU A 1 93 ? -20.801 6.686 17.576 1.00 94.81 93 LEU A O 1
ATOM 712 N N . ASP A 1 94 ? -20.493 4.472 17.329 1.00 90.69 94 ASP A N 1
ATOM 713 C CA . ASP A 1 94 ? -21.564 4.062 18.238 1.00 90.69 94 ASP A CA 1
ATOM 714 C C . ASP A 1 94 ? -21.344 4.654 19.636 1.00 90.69 94 ASP A C 1
ATOM 716 O O . ASP A 1 94 ? -22.264 5.210 20.219 1.00 90.69 94 ASP A O 1
ATOM 720 N N . GLN A 1 95 ? -20.115 4.607 20.161 1.00 88.25 95 GLN A N 1
ATOM 721 C CA . GLN A 1 95 ? -19.791 5.233 21.446 1.00 88.25 95 GLN A CA 1
ATOM 722 C C . GLN A 1 95 ? -20.011 6.745 21.413 1.00 88.25 95 GLN A C 1
ATOM 724 O O . GLN A 1 95 ? -20.690 7.266 22.289 1.00 88.25 95 GLN A O 1
ATOM 729 N N . CYS A 1 96 ? -19.486 7.448 20.406 1.00 86.06 96 CYS A N 1
ATOM 730 C CA . CYS A 1 96 ? -19.657 8.896 20.279 1.00 86.06 96 CYS A CA 1
ATOM 731 C C . CYS A 1 96 ? -21.134 9.304 20.203 1.00 86.06 96 CYS A C 1
ATOM 733 O O . CYS A 1 96 ? -21.537 10.225 20.899 1.00 86.06 96 CYS A O 1
ATOM 735 N N . CYS A 1 97 ? -21.942 8.589 19.420 1.00 80.19 97 CYS A N 1
ATOM 736 C CA . CYS A 1 97 ? -23.361 8.895 19.251 1.00 80.19 97 CYS A CA 1
ATOM 737 C C . CYS A 1 97 ? -24.227 8.526 20.465 1.00 80.19 97 CYS A C 1
ATOM 739 O O . CYS A 1 97 ? -25.339 9.032 20.579 1.00 80.19 97 CYS A O 1
ATOM 741 N N . LEU A 1 98 ? -23.755 7.649 21.358 1.00 66.50 98 LEU A N 1
ATOM 742 C CA . LEU A 1 98 ? -24.432 7.374 22.628 1.00 66.50 98 LEU A CA 1
ATOM 743 C C . LEU A 1 98 ? -24.194 8.497 23.651 1.00 66.50 98 LEU A C 1
ATOM 745 O O . LEU A 1 98 ? -25.105 8.809 24.406 1.00 66.50 98 LEU A O 1
ATOM 749 N N . TYR A 1 99 ? -23.027 9.154 23.634 1.00 57.44 99 TYR A N 1
ATOM 750 C CA . TYR A 1 99 ? -22.750 10.279 24.539 1.00 57.44 99 TYR A CA 1
ATOM 751 C C . TYR A 1 99 ? -23.616 11.517 24.255 1.00 57.44 99 TYR A C 1
ATOM 753 O O . TYR A 1 99 ? -23.924 12.252 25.184 1.00 57.44 99 TYR A O 1
ATOM 761 N N . ASP A 1 100 ? -24.067 11.724 23.014 1.00 58.47 100 ASP A N 1
ATOM 762 C CA . ASP A 1 100 ? -24.919 12.870 22.657 1.00 58.47 100 ASP A CA 1
ATOM 763 C C . ASP A 1 100 ? -26.391 12.716 23.108 1.00 58.47 100 ASP A C 1
ATOM 765 O O . ASP A 1 100 ? -27.162 13.671 23.024 1.00 58.47 100 ASP A O 1
ATOM 769 N N . ALA A 1 101 ? -26.807 11.525 23.560 1.00 58.75 101 ALA A N 1
ATOM 770 C CA . ALA A 1 101 ? -28.191 11.233 23.953 1.00 58.75 101 ALA A CA 1
ATOM 771 C C . ALA A 1 101 ? -28.432 11.271 25.475 1.00 58.75 101 ALA A C 1
ATOM 773 O O . ALA A 1 101 ? -29.586 11.273 25.906 1.00 58.75 101 ALA A O 1
ATOM 774 N N . ASP A 1 102 ? -27.367 11.307 26.281 1.00 57.69 102 ASP A N 1
ATOM 775 C CA . ASP A 1 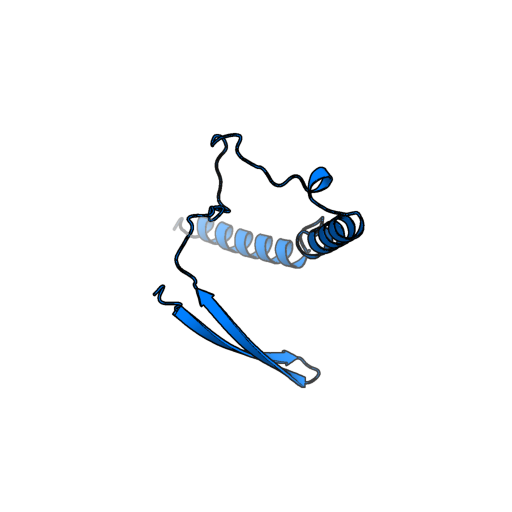102 ? -27.438 11.209 27.745 1.00 57.69 102 ASP A CA 1
ATOM 776 C C . ASP A 1 102 ? -27.306 12.575 28.468 1.00 57.69 102 ASP A C 1
ATOM 778 O O . ASP A 1 102 ? -27.409 12.626 29.693 1.00 57.69 102 ASP A O 1
ATOM 782 N N . ASP A 1 103 ? -27.138 13.686 27.735 1.00 57.81 103 ASP A N 1
ATOM 783 C CA . ASP A 1 103 ? -26.989 15.058 28.275 1.00 57.81 103 ASP A CA 1
ATOM 784 C C . ASP A 1 103 ? -28.317 15.867 28.373 1.00 57.81 103 ASP A C 1
ATOM 786 O O . ASP A 1 103 ? -28.301 17.060 28.678 1.00 57.81 103 ASP A O 1
ATOM 790 N N . GLU A 1 104 ? -29.492 15.252 28.160 1.00 54.22 104 GLU A N 1
ATOM 791 C CA . GLU A 1 104 ? -30.819 15.898 28.331 1.00 54.22 104 GLU A CA 1
ATOM 792 C C . GLU A 1 104 ? -31.521 15.578 29.678 1.00 54.22 104 GLU A C 1
ATOM 794 O O . GLU A 1 104 ? -32.718 15.270 29.704 1.00 54.22 104 GLU A O 1
ATOM 799 N N . GLN A 1 105 ? -30.825 15.674 30.823 1.00 41.84 105 GLN A N 1
ATOM 800 C CA . GLN A 1 105 ? -31.472 15.673 32.157 1.00 41.84 105 GLN A CA 1
ATOM 801 C C . GLN A 1 105 ? -31.052 16.836 33.057 1.00 41.84 105 GLN A C 1
ATOM 803 O O . GLN A 1 105 ? -29.840 16.996 33.316 1.00 41.84 105 GLN A O 1
#

pLDDT: mean 78.47, std 17.82, range [41.84, 97.31]